Protein AF-A0A2H0E0D7-F1 (afdb_monomer_lite)

pLDDT: mean 72.84, std 10.92, range [44.44, 89.75]

Organism: NCBI:txid1974529

Structure (mmCIF, N/CA/C/O backbone):
data_AF-A0A2H0E0D7-F1
#
_entry.id   AF-A0A2H0E0D7-F1
#
loop_
_atom_site.group_PDB
_atom_site.id
_atom_site.type_symbol
_atom_site.label_atom_id
_atom_site.label_alt_id
_atom_site.label_comp_id
_atom_site.label_asym_id
_atom_site.label_entity_id
_atom_site.label_seq_id
_atom_site.pdbx_PDB_ins_code
_atom_site.Cartn_x
_atom_site.Cartn_y
_atom_site.Cartn_z
_atom_site.occupancy
_atom_site.B_iso_or_equiv
_atom_site.auth_seq_id
_atom_site.auth_comp_id
_atom_site.auth_asym_id
_atom_site.auth_atom_id
_atom_site.pdbx_PDB_model_num
ATOM 1 N N . MET A 1 1 ? 5.014 20.996 -9.118 1.00 44.44 1 MET A N 1
ATOM 2 C CA . MET A 1 1 ? 4.784 20.591 -10.528 1.00 44.44 1 MET A CA 1
ATOM 3 C C . MET A 1 1 ? 6.034 20.060 -11.237 1.00 44.44 1 MET A C 1
ATOM 5 O O . MET A 1 1 ? 5.899 19.476 -12.298 1.00 44.44 1 MET A O 1
ATOM 9 N N . THR A 1 2 ? 7.226 20.164 -10.645 1.00 57.31 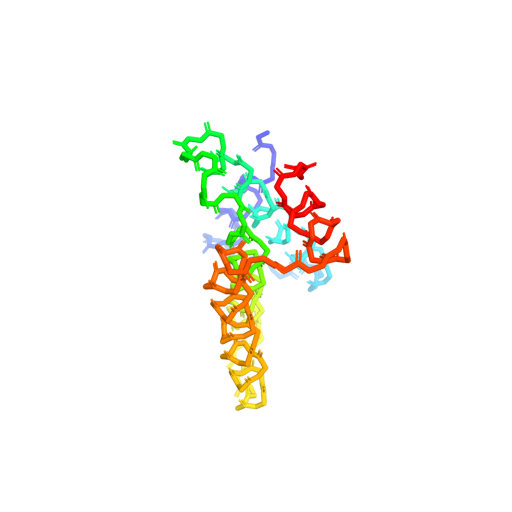2 THR A N 1
ATOM 10 C CA . THR A 1 2 ? 8.507 19.739 -11.240 1.00 57.31 2 THR A CA 1
ATOM 11 C C . THR A 1 2 ? 8.687 18.218 -11.401 1.00 57.31 2 THR A C 1
ATOM 13 O O . THR A 1 2 ? 9.489 17.785 -12.222 1.00 57.31 2 THR A O 1
ATOM 16 N N . TRP A 1 3 ? 7.926 17.394 -10.671 1.00 52.38 3 TRP A N 1
ATOM 17 C CA . TRP A 1 3 ? 8.101 15.932 -10.643 1.00 52.38 3 TRP A CA 1
ATOM 18 C C . TRP A 1 3 ? 7.288 15.207 -11.729 1.00 52.38 3 TRP A C 1
ATOM 20 O O . TRP A 1 3 ? 7.790 14.278 -12.357 1.00 52.38 3 TRP A O 1
ATOM 30 N N . MET A 1 4 ? 6.074 15.685 -12.039 1.00 54.34 4 MET A N 1
ATOM 31 C CA . MET A 1 4 ? 5.272 15.170 -13.163 1.00 54.34 4 MET A CA 1
ATOM 32 C C . MET A 1 4 ? 5.972 15.400 -14.507 1.00 54.34 4 MET A C 1
ATOM 34 O O . MET A 1 4 ? 5.961 14.526 -15.369 1.00 54.34 4 MET A O 1
ATOM 38 N N . THR A 1 5 ? 6.655 16.536 -14.660 1.00 59.66 5 THR A N 1
ATOM 39 C CA . THR A 1 5 ? 7.493 16.816 -15.831 1.00 59.66 5 THR A CA 1
ATOM 40 C C . THR A 1 5 ? 8.660 15.840 -15.970 1.00 59.66 5 THR A C 1
ATOM 42 O O . THR A 1 5 ? 9.007 15.513 -17.097 1.00 59.66 5 THR A O 1
ATOM 45 N N . GLY A 1 6 ? 9.217 15.321 -14.867 1.00 59.72 6 GLY A N 1
ATOM 46 C CA . GLY A 1 6 ? 10.296 14.324 -14.893 1.00 59.72 6 GLY A CA 1
ATOM 47 C C . GLY A 1 6 ? 9.840 12.945 -15.382 1.00 59.72 6 GLY A C 1
ATOM 48 O O . GLY A 1 6 ? 10.524 12.329 -16.194 1.00 59.72 6 GLY A O 1
ATOM 49 N N . ILE A 1 7 ? 8.649 12.497 -14.966 1.00 61.00 7 ILE A N 1
ATOM 50 C CA . ILE A 1 7 ? 8.046 11.225 -15.415 1.00 61.00 7 ILE A CA 1
ATOM 51 C C . ILE A 1 7 ? 7.674 11.285 -16.900 1.00 61.00 7 ILE A C 1
ATOM 53 O O . ILE A 1 7 ? 7.952 10.351 -17.650 1.00 61.00 7 ILE A O 1
ATOM 57 N N . VAL A 1 8 ? 7.088 12.400 -17.342 1.00 64.00 8 VAL A N 1
ATOM 58 C CA . VAL A 1 8 ? 6.733 12.609 -18.754 1.00 64.00 8 VAL A CA 1
ATOM 59 C C . VAL A 1 8 ? 7.991 12.681 -19.627 1.00 64.00 8 VAL A C 1
ATOM 61 O O . VAL A 1 8 ? 8.025 12.086 -20.701 1.00 64.00 8 VAL A O 1
ATOM 64 N N . TYR A 1 9 ? 9.062 13.327 -19.151 1.00 61.25 9 TYR A N 1
ATOM 65 C CA . TYR A 1 9 ? 10.351 13.337 -19.854 1.00 61.25 9 TYR A CA 1
ATOM 66 C C . TYR A 1 9 ? 11.000 11.951 -19.941 1.00 61.25 9 TYR A C 1
ATOM 68 O O . TYR A 1 9 ? 11.593 11.625 -20.970 1.00 61.25 9 TYR A O 1
ATOM 76 N N . TRP A 1 10 ? 10.875 11.130 -18.894 1.00 59.41 10 TRP A N 1
ATOM 77 C CA . TRP A 1 10 ? 11.351 9.746 -18.902 1.00 59.41 10 TRP A CA 1
ATOM 78 C C . TRP A 1 10 ? 10.616 8.908 -19.959 1.00 59.41 10 TRP A C 1
ATOM 80 O O . TRP A 1 10 ? 11.263 8.241 -20.764 1.00 59.41 10 TRP A O 1
ATOM 90 N N . PHE A 1 11 ? 9.285 9.041 -20.036 1.00 64.44 11 PHE A N 1
ATOM 91 C CA . PHE A 1 11 ? 8.449 8.316 -21.003 1.00 64.44 11 PHE A CA 1
ATOM 92 C C . PHE A 1 11 ? 8.691 8.735 -22.464 1.00 64.44 11 PHE A C 1
ATOM 94 O O . PHE A 1 11 ? 8.612 7.901 -23.360 1.00 64.44 11 PHE A O 1
ATOM 101 N N . ILE A 1 12 ? 8.984 10.017 -22.717 1.00 63.25 12 ILE A N 1
ATOM 102 C CA . ILE A 1 12 ? 9.143 10.559 -24.081 1.00 63.25 12 ILE A CA 1
ATOM 103 C C . ILE A 1 12 ? 10.570 10.383 -24.616 1.00 63.25 12 ILE A C 1
ATOM 105 O O . ILE A 1 12 ? 10.753 10.246 -25.824 1.00 63.25 12 ILE A O 1
ATOM 109 N N . LYS A 1 13 ? 11.593 10.421 -23.749 1.00 54.03 13 LYS A N 1
ATOM 110 C CA . LYS A 1 13 ? 12.990 10.556 -24.194 1.00 54.03 13 LYS A CA 1
ATOM 111 C C . LYS A 1 13 ? 13.909 9.382 -23.864 1.00 54.03 13 LYS A C 1
ATOM 113 O O . LYS A 1 13 ? 15.068 9.439 -24.263 1.00 54.03 13 LYS A O 1
ATOM 118 N N . GLY A 1 14 ? 13.439 8.351 -23.152 1.00 53.06 14 GLY A N 1
ATOM 119 C CA . GLY A 1 14 ? 14.259 7.174 -22.827 1.00 53.06 14 GLY A CA 1
ATOM 120 C C . GLY A 1 14 ? 15.570 7.545 -22.123 1.00 53.06 14 GLY A C 1
ATOM 121 O O . GLY A 1 14 ? 16.620 6.973 -22.405 1.00 53.06 14 GLY 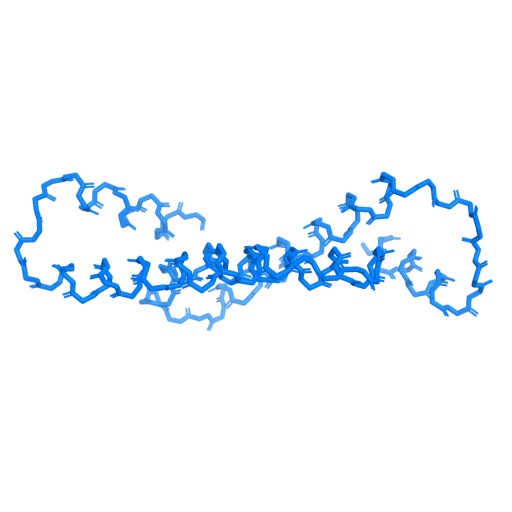A O 1
ATOM 122 N N . ILE A 1 15 ? 15.542 8.576 -21.271 1.00 49.09 15 ILE A N 1
ATOM 123 C CA . ILE A 1 15 ? 16.745 9.085 -20.611 1.00 49.09 15 ILE A CA 1
ATOM 124 C C . ILE A 1 15 ? 17.154 8.127 -19.481 1.00 49.09 15 ILE A C 1
ATOM 126 O O . ILE A 1 15 ? 16.524 8.048 -18.428 1.00 49.09 15 ILE A O 1
ATOM 130 N N . TYR A 1 16 ? 18.263 7.434 -19.731 1.00 51.84 16 TYR A N 1
ATOM 131 C CA . TYR A 1 16 ? 19.004 6.491 -18.882 1.00 51.84 16 TYR A CA 1
ATOM 132 C C . TYR A 1 16 ? 19.664 7.112 -17.625 1.00 51.84 16 TYR A C 1
ATOM 134 O O . TYR A 1 16 ? 20.591 6.532 -17.071 1.00 51.84 16 TYR A O 1
ATOM 142 N N . ILE A 1 17 ? 19.257 8.308 -17.182 1.00 51.00 17 ILE A N 1
ATOM 143 C CA . ILE A 1 17 ? 20.006 9.090 -16.168 1.00 51.00 17 ILE A CA 1
ATOM 144 C C . ILE A 1 17 ? 19.341 9.056 -14.781 1.00 51.00 17 ILE A C 1
ATOM 146 O O . ILE A 1 17 ? 19.890 9.564 -13.808 1.00 51.00 17 ILE A O 1
ATOM 150 N N . ILE A 1 18 ? 18.168 8.439 -14.649 1.00 55.31 18 ILE A N 1
ATOM 151 C CA . ILE A 1 18 ? 17.511 8.317 -13.347 1.00 55.31 18 ILE A CA 1
ATOM 152 C C . ILE A 1 18 ? 17.837 6.938 -12.784 1.00 55.31 18 ILE A C 1
ATOM 154 O O . ILE A 1 18 ? 17.317 5.933 -13.262 1.00 55.31 18 ILE A O 1
ATOM 158 N N . ASP A 1 19 ? 18.712 6.916 -11.778 1.00 66.56 19 ASP A N 1
ATOM 159 C CA . ASP A 1 19 ? 18.994 5.742 -10.955 1.00 66.56 19 ASP A CA 1
ATOM 160 C C . ASP A 1 19 ? 17.669 5.090 -10.518 1.00 66.56 19 ASP A C 1
ATOM 162 O O . ASP A 1 19 ? 16.719 5.799 -10.158 1.00 66.56 19 ASP A O 1
ATOM 166 N N . GLN A 1 20 ? 17.576 3.759 -10.571 1.00 67.56 20 GLN A N 1
ATOM 167 C CA . GLN A 1 20 ? 16.343 3.006 -10.294 1.00 67.56 20 GLN A CA 1
ATOM 168 C C . GLN A 1 20 ? 15.722 3.409 -8.944 1.00 67.56 20 GLN A C 1
ATOM 170 O O . GLN A 1 20 ? 14.498 3.473 -8.805 1.00 67.56 20 GLN A O 1
ATOM 175 N N . LEU A 1 21 ? 16.568 3.793 -7.983 1.00 70.00 21 LEU A N 1
ATOM 176 C CA . LEU A 1 21 ? 16.166 4.330 -6.688 1.00 70.00 21 LEU A CA 1
ATOM 177 C C . LEU A 1 21 ? 15.376 5.645 -6.798 1.00 70.00 21 LEU A C 1
ATOM 179 O O . LEU A 1 21 ? 14.336 5.812 -6.163 1.00 70.00 21 LEU A O 1
ATOM 183 N N . SER A 1 22 ? 15.845 6.580 -7.623 1.00 69.69 22 SER A N 1
ATOM 184 C CA . SER A 1 22 ? 15.197 7.883 -7.815 1.00 69.69 22 SER A CA 1
ATOM 185 C C . SER A 1 22 ? 13.841 7.734 -8.504 1.00 69.69 22 SER A C 1
ATOM 187 O O . SER A 1 22 ? 12.882 8.423 -8.147 1.00 69.69 22 SER A O 1
ATOM 189 N N . LEU A 1 23 ? 13.732 6.795 -9.451 1.00 70.62 23 LEU A N 1
ATOM 190 C CA . LEU A 1 23 ? 12.473 6.499 -10.131 1.00 70.62 23 LEU A CA 1
ATOM 191 C C . LEU A 1 23 ? 11.459 5.850 -9.175 1.00 70.62 23 LEU A C 1
ATOM 193 O O . LEU A 1 23 ? 10.294 6.250 -9.153 1.00 70.62 23 LEU A O 1
ATOM 197 N N . ALA A 1 24 ? 11.917 4.925 -8.325 1.00 70.88 24 ALA A N 1
ATOM 198 C CA . ALA A 1 24 ? 11.093 4.293 -7.297 1.00 70.88 24 ALA A CA 1
ATOM 199 C C . ALA A 1 24 ? 10.546 5.311 -6.279 1.00 70.88 24 ALA A C 1
ATOM 201 O O . ALA A 1 24 ? 9.359 5.274 -5.946 1.00 70.88 24 ALA A O 1
ATOM 202 N N . ILE A 1 25 ? 11.370 6.269 -5.835 1.00 73.81 25 ILE A N 1
ATOM 203 C CA . ILE A 1 25 ? 10.941 7.347 -4.928 1.00 73.81 25 ILE A CA 1
ATOM 204 C C . ILE A 1 25 ? 9.893 8.246 -5.604 1.00 73.81 25 ILE A C 1
ATOM 206 O O . ILE A 1 25 ? 8.879 8.581 -4.986 1.00 73.81 25 ILE A O 1
ATOM 210 N N . LEU A 1 26 ? 10.090 8.604 -6.879 1.00 73.56 26 LEU A N 1
ATOM 211 C CA . LEU A 1 26 ? 9.128 9.412 -7.640 1.00 73.56 26 LEU A CA 1
ATOM 212 C C . LEU A 1 26 ? 7.781 8.701 -7.824 1.00 73.56 26 LEU A C 1
ATOM 214 O O . LEU A 1 26 ? 6.721 9.310 -7.635 1.00 73.56 26 LEU A O 1
ATOM 218 N N . MET A 1 27 ? 7.815 7.418 -8.187 1.00 75.69 27 MET A N 1
ATOM 219 C CA . MET A 1 27 ? 6.616 6.593 -8.345 1.00 75.69 27 MET A CA 1
ATOM 220 C C . MET A 1 27 ? 5.889 6.417 -7.012 1.00 75.69 27 MET A C 1
ATOM 222 O O . MET A 1 27 ? 4.667 6.558 -6.962 1.00 75.69 27 MET A O 1
ATOM 226 N N . GLY A 1 28 ? 6.632 6.206 -5.922 1.00 78.00 28 GLY A N 1
ATOM 227 C CA . GLY A 1 28 ? 6.065 6.113 -4.582 1.00 78.00 28 GLY A CA 1
ATOM 228 C C . GLY A 1 28 ? 5.393 7.405 -4.128 1.00 78.00 28 GLY A C 1
ATOM 229 O O . GLY A 1 28 ? 4.242 7.377 -3.693 1.00 78.00 28 GLY A O 1
ATOM 230 N N . GLY A 1 29 ? 6.051 8.553 -4.313 1.00 78.00 29 GLY A N 1
ATOM 231 C CA . GLY A 1 29 ? 5.456 9.859 -4.017 1.00 78.00 29 GLY A CA 1
ATOM 232 C C . GLY A 1 29 ? 4.197 10.141 -4.845 1.00 78.00 29 GLY A C 1
ATOM 233 O O . GLY A 1 29 ? 3.221 10.689 -4.332 1.00 78.00 29 GLY A O 1
ATOM 234 N N . SER A 1 30 ? 4.180 9.705 -6.108 1.00 81.25 30 SER A N 1
ATOM 235 C CA . SER A 1 30 ? 3.021 9.848 -6.998 1.00 81.25 30 SER A CA 1
ATOM 236 C C . SER A 1 30 ? 1.853 8.954 -6.575 1.00 81.25 30 SER A C 1
ATOM 238 O O . SER A 1 30 ? 0.713 9.416 -6.546 1.00 81.25 30 SER A O 1
ATOM 240 N N . ALA A 1 31 ? 2.129 7.703 -6.194 1.00 79.31 31 ALA A N 1
ATOM 241 C CA . ALA A 1 31 ? 1.123 6.777 -5.682 1.00 79.31 31 ALA A CA 1
ATOM 242 C C . ALA A 1 31 ? 0.478 7.310 -4.392 1.00 79.31 31 ALA A C 1
ATOM 244 O O . ALA A 1 31 ? -0.748 7.349 -4.288 1.00 79.31 31 ALA A O 1
ATOM 245 N N . VAL A 1 32 ? 1.284 7.804 -3.446 1.00 79.19 32 VAL A N 1
ATOM 246 C CA . VAL A 1 32 ? 0.785 8.414 -2.201 1.00 79.19 32 VAL A CA 1
ATOM 247 C C . VAL A 1 32 ? -0.060 9.655 -2.502 1.00 79.19 32 VAL A C 1
ATOM 249 O O . VAL A 1 32 ? -1.179 9.771 -2.002 1.00 79.19 32 VAL A O 1
ATOM 252 N N . GLY A 1 33 ? 0.430 10.558 -3.359 1.00 79.75 33 GLY A N 1
ATOM 253 C CA . GLY A 1 33 ? -0.301 11.767 -3.745 1.00 79.75 33 GLY A CA 1
ATOM 254 C C . GLY A 1 33 ? -1.639 11.462 -4.426 1.00 79.75 33 GLY A C 1
ATOM 255 O O . GLY A 1 33 ? -2.648 12.103 -4.127 1.00 79.75 33 GLY A O 1
ATOM 256 N N . PHE A 1 34 ? -1.675 10.441 -5.286 1.00 80.62 34 PHE A N 1
ATOM 257 C CA . PHE A 1 34 ? -2.903 9.986 -5.932 1.00 80.62 34 PHE A CA 1
ATOM 258 C C . PHE A 1 34 ? -3.906 9.413 -4.923 1.00 80.62 34 PHE A C 1
ATOM 260 O O . PHE A 1 34 ? -5.092 9.737 -4.991 1.00 80.62 34 PHE A O 1
ATOM 267 N N . ILE A 1 35 ? -3.445 8.622 -3.949 1.00 81.06 35 ILE A N 1
ATOM 268 C CA . ILE A 1 35 ? -4.302 8.089 -2.882 1.00 81.06 35 ILE A CA 1
ATOM 269 C C . ILE A 1 35 ? -4.867 9.206 -1.996 1.00 81.06 35 ILE A C 1
ATOM 271 O O . ILE A 1 35 ? -6.057 9.171 -1.683 1.00 81.06 35 ILE A O 1
ATOM 275 N N . TYR A 1 36 ? -4.075 10.224 -1.644 1.00 77.06 36 TYR A N 1
ATOM 276 C CA . TYR A 1 36 ? -4.572 11.387 -0.896 1.00 77.06 36 TYR A CA 1
ATOM 277 C C . TYR A 1 36 ? -5.610 12.187 -1.689 1.00 77.06 36 TYR A C 1
ATOM 279 O O . TYR A 1 36 ? -6.650 12.563 -1.146 1.00 77.06 36 TYR A O 1
ATOM 287 N N . TYR A 1 37 ? -5.377 12.397 -2.987 1.00 80.69 37 TYR A N 1
ATOM 288 C CA . TYR A 1 37 ? -6.353 13.050 -3.861 1.00 80.69 37 TYR A CA 1
ATOM 289 C C . TYR A 1 37 ? -7.661 12.249 -3.955 1.00 80.69 37 TYR A C 1
ATOM 291 O O . TYR A 1 37 ? -8.752 12.803 -3.804 1.00 80.69 37 TYR A O 1
ATOM 299 N N . LEU A 1 38 ? -7.560 10.931 -4.156 1.00 77.81 38 LEU A N 1
ATOM 300 C CA . LEU A 1 38 ? -8.717 10.043 -4.228 1.00 77.81 38 LEU A CA 1
ATOM 301 C C . LEU A 1 38 ? -9.476 10.005 -2.895 1.00 77.81 38 LEU A C 1
ATOM 303 O O . LEU A 1 38 ? -10.705 10.054 -2.887 1.00 77.81 38 LEU A O 1
ATOM 307 N N . SER A 1 39 ? -8.752 9.979 -1.774 1.00 71.25 39 SER A N 1
ATOM 308 C CA . SER A 1 39 ? -9.327 10.061 -0.432 1.00 71.25 39 SER A CA 1
ATOM 309 C C . SER A 1 39 ? -10.092 11.357 -0.215 1.00 71.25 39 SER A C 1
ATOM 311 O O . SER A 1 39 ? -11.223 11.304 0.255 1.00 71.25 39 SER A O 1
ATOM 313 N N . SER A 1 40 ? -9.520 12.501 -0.601 1.00 74.81 40 SER A N 1
ATOM 314 C CA . SER A 1 40 ? -10.171 13.806 -0.452 1.00 74.81 40 SER A CA 1
ATOM 315 C C . SER A 1 40 ? -11.521 13.880 -1.172 1.00 74.81 40 SER A C 1
ATOM 317 O O . SER A 1 40 ? -12.354 14.711 -0.814 1.00 74.81 40 SER A O 1
ATOM 319 N N . LYS A 1 41 ? -11.734 13.047 -2.198 1.00 76.94 41 LYS A N 1
ATOM 320 C CA . LYS A 1 41 ? -12.966 13.010 -2.991 1.00 76.94 41 LYS A CA 1
ATOM 321 C C . LYS A 1 41 ? -13.919 11.880 -2.578 1.00 76.94 41 LYS A C 1
ATOM 323 O O . LYS A 1 41 ? -15.079 11.885 -2.990 1.00 76.94 41 LYS A O 1
ATOM 328 N N . SER A 1 42 ? -13.450 10.903 -1.801 1.00 69.06 42 SER A N 1
ATOM 329 C CA . SER A 1 42 ? -14.217 9.707 -1.448 1.00 69.06 42 SER A CA 1
ATOM 330 C C . SER A 1 42 ? -15.009 9.877 -0.149 1.00 69.06 42 SER A C 1
ATOM 332 O O . SER A 1 42 ? -14.708 10.713 0.697 1.00 69.06 42 SER A O 1
ATOM 334 N N . LYS A 1 43 ? -16.061 9.067 0.023 1.00 68.00 43 LYS A N 1
ATOM 335 C CA . LYS A 1 43 ? -16.856 9.044 1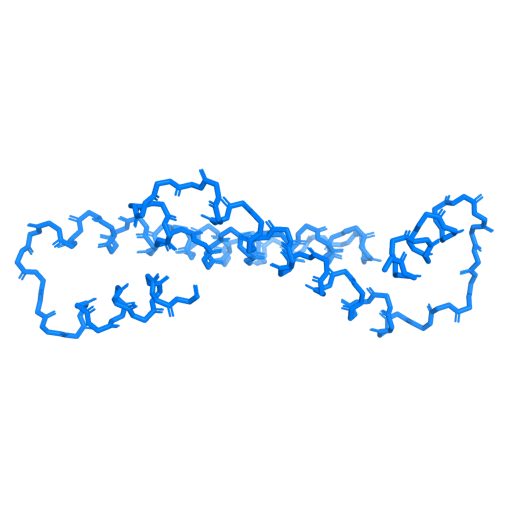.262 1.00 68.00 43 LYS A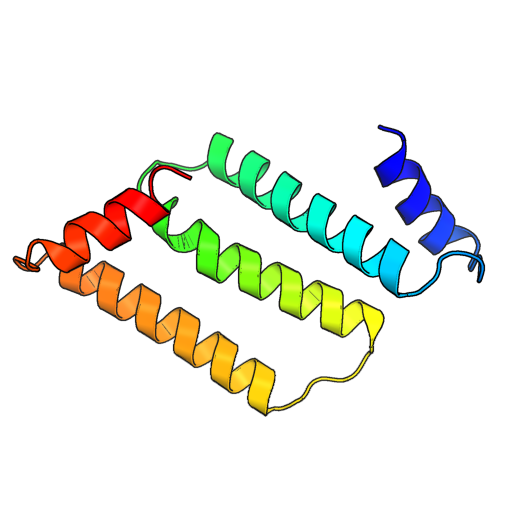 CA 1
ATOM 336 C C . LYS A 1 43 ? -16.028 8.427 2.403 1.00 68.00 43 LYS A C 1
ATOM 338 O O . LYS A 1 43 ? -15.346 7.430 2.162 1.00 68.00 43 LYS A O 1
ATOM 343 N N . PRO A 1 44 ? -16.207 8.865 3.665 1.00 65.50 44 PRO A N 1
ATOM 344 C CA . PRO A 1 44 ? -15.384 8.453 4.815 1.00 65.50 44 PRO A CA 1
ATOM 345 C C . PRO A 1 44 ? -15.437 6.954 5.170 1.00 65.50 44 PRO A C 1
ATOM 347 O O . PRO A 1 44 ? -14.719 6.476 6.046 1.00 65.50 44 PRO A O 1
ATOM 350 N N . ASN A 1 45 ? -16.315 6.185 4.520 1.00 63.88 45 ASN A N 1
ATOM 351 C CA . ASN A 1 45 ? -16.382 4.732 4.666 1.00 63.88 45 ASN A CA 1
ATOM 352 C C . ASN A 1 45 ? -15.357 3.992 3.791 1.00 63.88 45 ASN A C 1
ATOM 354 O O . ASN A 1 45 ? -14.998 2.866 4.127 1.00 63.88 45 ASN A O 1
ATOM 358 N N . PHE A 1 46 ? -14.872 4.613 2.711 1.00 68.69 46 PHE A N 1
ATOM 359 C CA . PHE A 1 46 ? -13.850 4.038 1.830 1.00 68.69 46 PHE A CA 1
ATOM 360 C C . PHE A 1 46 ? -12.426 4.320 2.303 1.00 68.69 46 PHE A C 1
ATOM 362 O O . PHE A 1 46 ? -11.493 3.698 1.800 1.00 68.69 46 PHE A O 1
ATOM 369 N N . ASP A 1 47 ? -12.256 5.185 3.305 1.00 69.38 47 ASP A N 1
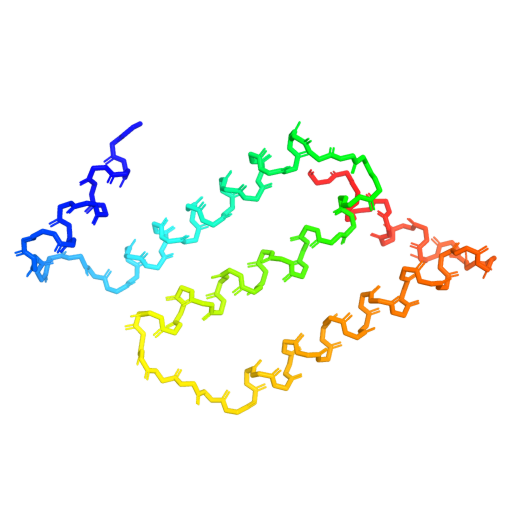ATOM 370 C CA . ASP A 1 47 ? -10.942 5.501 3.864 1.00 69.38 47 ASP A CA 1
ATOM 371 C C . ASP A 1 47 ? -10.226 4.257 4.406 1.00 69.38 47 ASP A C 1
ATOM 373 O O . ASP A 1 47 ? -9.009 4.142 4.320 1.00 69.38 47 ASP A O 1
ATOM 377 N N . PHE A 1 48 ? -10.986 3.261 4.864 1.00 74.06 48 PHE A N 1
ATOM 378 C CA . PHE A 1 48 ? -10.435 1.989 5.323 1.00 74.06 48 PHE A CA 1
ATOM 379 C C . PHE A 1 48 ? -9.696 1.210 4.219 1.00 74.06 48 PHE A C 1
ATOM 381 O O . PHE A 1 48 ? -8.731 0.502 4.499 1.00 74.06 48 PHE A O 1
ATOM 388 N N . PHE A 1 49 ? -10.104 1.363 2.956 1.00 78.62 49 PHE A N 1
ATOM 389 C CA . PHE A 1 49 ? -9.470 0.686 1.825 1.00 78.62 49 PHE A CA 1
ATOM 390 C C . PHE A 1 49 ? -8.265 1.449 1.261 1.00 78.62 49 PHE A C 1
ATOM 392 O O . PHE A 1 49 ? -7.625 0.936 0.348 1.00 78.62 49 PHE A O 1
ATOM 399 N N . LYS A 1 50 ? -7.902 2.623 1.803 1.00 79.12 50 LYS A N 1
ATOM 400 C CA . LYS A 1 50 ? -6.734 3.401 1.341 1.00 79.12 50 LYS A CA 1
ATOM 401 C C . LYS A 1 50 ? -5.457 2.576 1.336 1.00 79.12 50 LYS A C 1
ATOM 403 O O . LYS A 1 50 ? -4.724 2.607 0.357 1.00 79.12 50 LYS A O 1
ATOM 408 N N . PHE A 1 51 ? -5.201 1.845 2.419 1.00 80.69 51 PHE A N 1
ATOM 409 C CA . PHE A 1 51 ? -3.983 1.058 2.581 1.00 80.69 51 PHE A CA 1
ATOM 410 C C . PHE A 1 51 ? -3.869 -0.082 1.555 1.00 80.69 51 PHE A C 1
ATOM 412 O O . PHE A 1 51 ? -2.878 -0.103 0.826 1.00 80.69 51 PHE A O 1
ATOM 419 N N . PRO A 1 52 ? -4.859 -0.989 1.409 1.00 83.62 52 PRO A N 1
ATOM 420 C CA . PRO A 1 52 ? -4.796 -2.011 0.367 1.00 83.62 52 PRO A CA 1
ATOM 421 C C . PRO A 1 52 ? -4.690 -1.408 -1.039 1.00 83.62 52 PRO A C 1
ATOM 423 O O . PRO A 1 52 ? -3.934 -1.927 -1.858 1.00 83.62 52 PRO A O 1
ATOM 426 N N . LEU A 1 53 ? -5.361 -0.281 -1.308 1.00 84.12 53 LEU A N 1
ATOM 427 C CA . LEU A 1 53 ? -5.232 0.437 -2.581 1.00 84.12 53 LEU A CA 1
ATOM 428 C C . LEU A 1 53 ? -3.814 0.981 -2.802 1.00 84.12 53 LEU A C 1
ATOM 430 O O . LEU A 1 53 ? -3.233 0.789 -3.868 1.00 84.12 53 LEU A O 1
ATOM 434 N N . LEU A 1 54 ? -3.224 1.612 -1.792 1.00 84.62 54 LEU A N 1
ATOM 435 C CA . LEU A 1 54 ? -1.855 2.117 -1.840 1.00 84.62 54 LEU A CA 1
ATOM 436 C C . LEU A 1 54 ? -0.869 0.983 -2.154 1.00 84.62 54 LEU A C 1
ATOM 438 O O . LEU A 1 54 ? -0.048 1.112 -3.059 1.00 84.62 54 LEU A O 1
ATOM 442 N N . VAL A 1 55 ? -0.995 -0.152 -1.461 1.00 85.19 55 VAL A N 1
ATOM 443 C CA . VAL A 1 55 ? -0.142 -1.327 -1.688 1.00 85.19 55 VAL A CA 1
ATOM 444 C C . VAL A 1 55 ? -0.341 -1.885 -3.099 1.00 85.19 55 VAL A C 1
ATOM 446 O O . VAL A 1 55 ? 0.646 -2.191 -3.764 1.00 85.19 55 VAL A O 1
ATOM 449 N N . THR A 1 56 ? -1.578 -1.951 -3.614 1.00 86.62 56 THR A N 1
ATOM 450 C CA . THR A 1 56 ? -1.802 -2.349 -5.018 1.00 86.62 56 THR A CA 1
ATOM 451 C C . THR A 1 56 ? -1.115 -1.406 -6.000 1.00 86.62 56 THR A C 1
ATOM 453 O O . THR A 1 56 ? -0.479 -1.878 -6.938 1.00 86.62 56 THR A O 1
ATOM 456 N N . PHE A 1 57 ? -1.167 -0.090 -5.767 1.00 85.12 57 PHE A N 1
ATOM 457 C CA . PHE A 1 57 ? -0.471 0.884 -6.607 1.00 85.12 57 PHE A CA 1
ATOM 458 C C . PHE A 1 57 ? 1.045 0.687 -6.571 1.00 85.12 57 PHE A C 1
ATOM 460 O O . PHE A 1 57 ? 1.678 0.715 -7.623 1.00 85.12 57 PHE A O 1
ATOM 467 N N . PHE A 1 58 ? 1.625 0.428 -5.398 1.00 84.19 58 PHE A N 1
ATOM 468 C CA . PHE A 1 58 ? 3.050 0.116 -5.286 1.00 84.19 58 PHE A CA 1
ATOM 469 C C . PHE A 1 58 ? 3.433 -1.149 -6.054 1.00 84.19 58 PHE A C 1
ATOM 471 O O . PHE A 1 58 ? 4.425 -1.129 -6.777 1.00 84.19 58 PHE A O 1
ATOM 478 N N . VAL A 1 59 ? 2.639 -2.218 -5.958 1.00 85.19 59 VAL A N 1
ATOM 479 C CA . VAL A 1 59 ? 2.891 -3.459 -6.709 1.00 85.19 59 VAL A CA 1
ATOM 480 C C . VAL A 1 59 ? 2.813 -3.221 -8.217 1.00 85.19 59 VAL A C 1
ATOM 482 O O . VAL A 1 59 ? 3.661 -3.715 -8.954 1.00 85.19 59 VAL A O 1
ATOM 485 N N . VAL A 1 60 ? 1.844 -2.428 -8.683 1.00 83.75 60 VAL A N 1
ATOM 486 C CA . VAL A 1 60 ? 1.730 -2.065 -10.104 1.00 83.75 60 VAL A CA 1
ATOM 487 C C . VAL A 1 60 ? 2.937 -1.245 -10.563 1.00 83.75 60 VAL A C 1
ATOM 489 O O . VAL A 1 60 ? 3.503 -1.540 -11.611 1.00 83.75 60 VAL A O 1
ATOM 492 N N . MET A 1 61 ? 3.370 -0.253 -9.782 1.00 80.00 61 MET A N 1
ATOM 493 C CA . MET A 1 61 ? 4.551 0.555 -10.113 1.00 80.00 61 MET A CA 1
ATOM 494 C C . MET A 1 61 ? 5.828 -0.288 -10.134 1.00 80.00 61 MET A C 1
ATOM 496 O O . MET A 1 61 ? 6.638 -0.151 -11.044 1.00 80.00 61 MET A O 1
ATOM 500 N N . TYR A 1 62 ? 5.976 -1.204 -9.178 1.00 79.88 62 TYR A N 1
ATOM 501 C CA . TYR A 1 62 ? 7.089 -2.147 -9.136 1.00 79.88 62 TYR A CA 1
ATOM 502 C C . TYR A 1 62 ? 7.086 -3.086 -10.349 1.00 79.88 62 TYR A C 1
ATOM 504 O O . TYR A 1 62 ? 8.125 -3.308 -10.963 1.00 79.88 62 TYR A O 1
ATOM 512 N N . TYR A 1 63 ? 5.909 -3.565 -10.762 1.00 81.81 63 TYR A N 1
ATOM 513 C CA . TYR A 1 63 ? 5.780 -4.359 -11.979 1.00 81.81 63 TYR A CA 1
ATOM 514 C C . TYR A 1 63 ? 6.174 -3.578 -13.236 1.00 81.81 63 TYR A C 1
ATOM 516 O O . TYR A 1 63 ? 6.860 -4.119 -14.095 1.00 81.81 63 TYR A O 1
ATOM 524 N N . ILE A 1 64 ? 5.783 -2.305 -13.340 1.00 77.94 64 ILE A N 1
ATOM 525 C CA . ILE A 1 64 ? 6.192 -1.442 -14.458 1.00 77.94 64 ILE A CA 1
ATOM 526 C C . ILE A 1 64 ? 7.716 -1.249 -14.469 1.00 77.94 64 ILE A C 1
ATOM 528 O O . ILE A 1 64 ? 8.309 -1.163 -15.541 1.00 77.94 64 ILE A O 1
ATOM 532 N N . LEU A 1 65 ? 8.342 -1.188 -13.290 1.00 73.06 65 LEU A N 1
ATOM 533 C CA . LEU A 1 65 ? 9.771 -0.925 -13.149 1.00 73.06 65 LEU A CA 1
ATOM 534 C C . LEU A 1 65 ? 10.645 -2.151 -13.441 1.00 73.06 65 LEU A C 1
ATOM 536 O O . LEU A 1 65 ? 11.659 -2.026 -14.120 1.00 73.06 65 LEU A O 1
ATOM 540 N N . GLU A 1 66 ? 10.266 -3.320 -12.927 1.00 78.94 66 GLU A N 1
ATOM 541 C CA . GLU A 1 66 ? 11.105 -4.526 -12.964 1.00 78.94 66 GLU A CA 1
ATOM 542 C C . GLU A 1 66 ? 10.596 -5.585 -13.954 1.00 78.94 66 GLU A C 1
ATOM 544 O O . GLU A 1 66 ? 11.273 -6.585 -14.184 1.00 78.94 66 GLU A O 1
ATOM 549 N N . ALA A 1 67 ? 9.402 -5.382 -14.533 1.00 72.31 67 ALA A N 1
ATOM 550 C CA . ALA A 1 67 ? 8.721 -6.272 -15.484 1.00 72.31 67 ALA A CA 1
ATOM 551 C C . ALA A 1 67 ? 8.631 -7.747 -15.040 1.00 72.31 67 ALA A C 1
ATOM 553 O O . ALA A 1 67 ? 8.341 -8.634 -15.842 1.00 72.31 67 ALA A O 1
ATOM 554 N N . SER A 1 68 ? 8.847 -8.018 -13.752 1.00 73.69 68 SER A N 1
ATOM 555 C CA . SER A 1 68 ? 8.823 -9.346 -13.157 1.00 73.69 68 SER A CA 1
ATOM 556 C C . SER A 1 68 ? 7.720 -9.412 -12.106 1.00 73.69 68 SER A C 1
ATOM 558 O O . SER A 1 68 ? 7.669 -8.635 -11.152 1.00 73.69 68 SER A O 1
ATOM 560 N N . LEU A 1 69 ? 6.782 -10.340 -12.303 1.00 72.06 69 LEU A N 1
ATOM 561 C CA . LEU A 1 69 ? 5.772 -10.679 -11.305 1.00 72.06 69 LEU A CA 1
ATOM 562 C C . LEU A 1 69 ? 6.148 -11.993 -10.653 1.00 72.06 69 LEU A C 1
ATOM 564 O O . LEU A 1 69 ? 6.038 -13.061 -11.253 1.00 72.06 69 LEU A O 1
ATOM 568 N N . TYR A 1 70 ? 6.521 -11.917 -9.383 1.00 82.38 70 TYR A N 1
ATOM 569 C CA . TYR A 1 70 ? 6.559 -13.097 -8.543 1.00 82.38 70 TYR A CA 1
ATOM 570 C C . TYR A 1 70 ? 5.127 -13.464 -8.153 1.00 82.38 70 TYR A C 1
ATOM 572 O O . TYR A 1 70 ? 4.380 -12.641 -7.619 1.00 82.38 70 TYR A O 1
ATOM 580 N N . ILE A 1 71 ? 4.751 -14.724 -8.378 1.00 83.12 71 ILE A N 1
ATOM 581 C CA . ILE A 1 71 ? 3.455 -15.282 -7.956 1.00 83.12 71 ILE A CA 1
ATOM 582 C C . ILE A 1 71 ? 3.208 -15.025 -6.461 1.00 83.12 71 ILE A C 1
ATOM 584 O O . ILE A 1 71 ? 2.091 -14.697 -6.063 1.00 83.12 71 ILE A O 1
ATOM 588 N N . ASN A 1 72 ? 4.265 -15.064 -5.645 1.00 86.69 72 ASN A N 1
ATOM 589 C CA . ASN A 1 72 ? 4.199 -14.752 -4.220 1.00 86.69 72 ASN A CA 1
ATOM 590 C C . ASN A 1 72 ? 3.657 -13.339 -3.953 1.00 86.69 72 ASN A C 1
ATOM 592 O O . ASN A 1 72 ? 2.827 -13.174 -3.063 1.00 86.69 72 ASN A O 1
ATOM 596 N N . THR A 1 73 ? 4.050 -12.331 -4.738 1.00 84.06 73 THR A N 1
ATOM 597 C CA . THR A 1 73 ? 3.568 -10.948 -4.585 1.00 84.06 73 THR A CA 1
ATOM 598 C C . THR A 1 73 ? 2.057 -10.862 -4.786 1.00 84.06 73 THR A C 1
ATOM 600 O O . THR A 1 73 ? 1.371 -10.181 -4.026 1.00 84.06 73 THR A O 1
ATOM 603 N N . ILE A 1 74 ? 1.519 -11.606 -5.757 1.00 85.62 74 ILE A N 1
ATOM 604 C CA . ILE A 1 74 ? 0.074 -11.675 -6.010 1.00 85.62 74 ILE A CA 1
ATOM 605 C C . ILE A 1 74 ? -0.638 -12.359 -4.838 1.00 85.62 74 ILE A C 1
ATOM 607 O O . ILE A 1 74 ? -1.657 -11.856 -4.370 1.00 85.62 74 ILE A O 1
ATOM 611 N N . ILE A 1 75 ? -0.083 -13.458 -4.313 1.00 89.31 75 ILE A N 1
ATOM 612 C CA . ILE A 1 75 ? -0.641 -14.164 -3.149 1.00 89.31 75 ILE A CA 1
ATOM 613 C C . ILE A 1 75 ? -0.703 -13.236 -1.929 1.00 89.31 75 ILE A C 1
ATOM 615 O O . ILE A 1 75 ? -1.747 -13.158 -1.280 1.00 89.31 75 ILE A O 1
ATOM 619 N N . TYR A 1 76 ? 0.370 -12.491 -1.640 1.00 87.81 76 TYR A N 1
ATOM 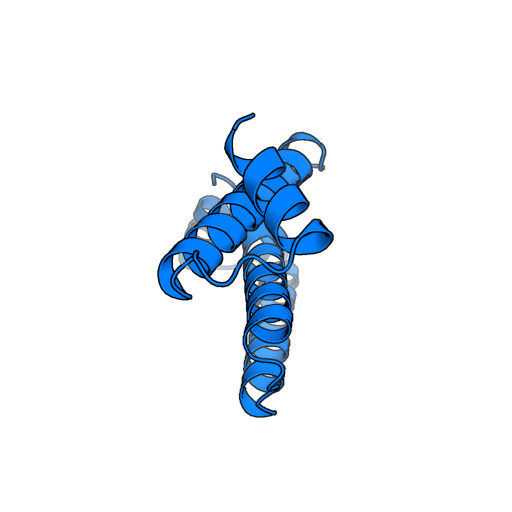620 C CA . TYR A 1 76 ? 0.383 -11.526 -0.536 1.00 87.81 76 TYR A CA 1
ATOM 621 C C . TYR A 1 76 ? -0.636 -10.407 -0.737 1.00 87.81 76 TYR A C 1
ATOM 623 O O . TYR A 1 76 ? -1.328 -10.034 0.210 1.00 87.81 76 TYR A O 1
ATOM 631 N N . LEU A 1 77 ? -0.773 -9.901 -1.964 1.00 88.12 77 LEU A N 1
ATOM 632 C CA . LEU A 1 77 ? -1.731 -8.848 -2.285 1.00 88.12 77 LEU A CA 1
ATOM 633 C C . LEU A 1 77 ? -3.176 -9.324 -2.089 1.00 88.12 77 LEU A C 1
ATOM 635 O O . LEU A 1 77 ? -3.976 -8.631 -1.462 1.00 88.12 77 LEU A O 1
ATOM 639 N N . VAL A 1 78 ? -3.496 -10.531 -2.563 1.00 88.94 78 VAL A N 1
ATOM 640 C CA . VAL A 1 78 ? -4.815 -11.151 -2.375 1.00 88.94 78 VAL A CA 1
ATOM 641 C C . VAL A 1 78 ? -5.080 -11.414 -0.893 1.00 88.94 78 VAL A C 1
ATOM 643 O O . VAL A 1 78 ? -6.146 -11.053 -0.399 1.00 88.94 78 VAL A O 1
ATOM 646 N N . ALA A 1 79 ? -4.115 -11.969 -0.157 1.00 89.75 79 ALA A N 1
ATOM 647 C CA . ALA A 1 79 ? -4.247 -12.204 1.280 1.00 89.75 79 ALA A CA 1
ATOM 648 C C . ALA A 1 79 ? -4.499 -10.899 2.055 1.00 89.75 79 ALA A C 1
ATOM 650 O O . ALA A 1 79 ? -5.338 -10.863 2.956 1.00 89.75 79 ALA A O 1
ATOM 651 N N . LEU A 1 80 ? -3.827 -9.811 1.669 1.00 88.44 80 LEU A N 1
ATOM 652 C CA . LEU A 1 80 ? -3.998 -8.489 2.267 1.00 88.44 80 LEU A CA 1
ATOM 653 C C . LEU A 1 80 ? -5.402 -7.927 2.000 1.00 88.44 80 LEU A C 1
ATOM 655 O O . LEU A 1 80 ? -6.049 -7.429 2.922 1.00 88.44 80 LEU A O 1
ATOM 659 N N . TRP A 1 81 ? -5.915 -8.074 0.776 1.00 88.25 81 TRP A N 1
ATOM 660 C CA . TRP A 1 81 ? -7.294 -7.704 0.442 1.00 88.25 81 TRP A CA 1
ATOM 661 C C . TRP A 1 81 ? -8.327 -8.524 1.214 1.00 88.25 81 TRP A C 1
ATOM 663 O O . TRP A 1 81 ? -9.284 -7.962 1.748 1.00 88.25 81 TRP A O 1
ATOM 673 N N . VAL A 1 82 ? -8.121 -9.838 1.315 1.00 88.75 82 VAL A N 1
ATOM 674 C CA . VAL A 1 82 ? -9.001 -10.737 2.071 1.00 88.75 82 VAL A CA 1
ATOM 675 C C . VAL A 1 82 ? -9.008 -10.362 3.554 1.00 88.75 82 VAL A C 1
ATOM 677 O O . VAL A 1 82 ? -10.083 -10.239 4.137 1.00 88.75 82 VAL A O 1
ATOM 680 N N . LEU A 1 83 ? -7.843 -10.095 4.154 1.00 87.12 83 LEU A N 1
ATOM 681 C CA . LEU A 1 83 ? -7.743 -9.629 5.540 1.00 87.12 83 LEU A CA 1
ATOM 682 C C . LEU A 1 83 ? -8.515 -8.324 5.756 1.00 87.12 83 LEU A C 1
ATOM 684 O O . LEU A 1 83 ? -9.329 -8.246 6.675 1.00 87.12 83 LEU A O 1
ATOM 688 N N . PHE A 1 84 ? -8.323 -7.322 4.895 1.00 84.12 84 PHE A N 1
ATOM 689 C CA . PHE A 1 84 ? -9.053 -6.057 5.007 1.00 84.12 84 PHE A CA 1
ATOM 690 C C . PHE A 1 84 ? -10.565 -6.246 4.825 1.00 84.12 84 PHE A C 1
ATOM 692 O O . PHE A 1 84 ? -11.343 -5.682 5.593 1.00 84.12 84 PHE A O 1
ATOM 699 N N . LEU A 1 85 ? -11.010 -7.083 3.885 1.00 85.12 85 LEU A N 1
ATOM 700 C CA . LEU A 1 85 ? -12.433 -7.396 3.724 1.00 85.12 85 LEU A CA 1
ATOM 701 C C . LEU A 1 85 ? -13.018 -8.070 4.970 1.00 85.12 85 LEU A C 1
ATOM 703 O O . LEU A 1 85 ? -14.081 -7.661 5.441 1.00 85.12 85 LEU A O 1
ATOM 707 N N . ILE A 1 86 ? -12.316 -9.049 5.546 1.00 84.69 86 ILE A N 1
ATOM 708 C CA . ILE A 1 86 ? -12.740 -9.720 6.781 1.00 84.69 86 ILE A CA 1
ATOM 709 C C . ILE A 1 86 ? -12.869 -8.701 7.919 1.00 84.69 86 ILE A C 1
ATOM 711 O O . ILE A 1 86 ? -13.898 -8.662 8.594 1.00 84.69 86 ILE A O 1
ATOM 715 N N . VAL A 1 87 ? -11.874 -7.826 8.097 1.00 81.25 87 VAL A N 1
ATOM 716 C CA . VAL A 1 87 ? -11.918 -6.766 9.118 1.00 81.25 87 VAL A CA 1
ATOM 717 C C . VAL A 1 87 ? -13.083 -5.805 8.874 1.00 81.25 87 VAL A C 1
ATOM 719 O O . VAL A 1 87 ? -13.779 -5.431 9.819 1.00 81.25 87 VAL A O 1
ATOM 722 N N . PHE A 1 88 ? -13.343 -5.438 7.618 1.00 78.94 88 PHE A N 1
ATOM 723 C CA . PHE A 1 88 ? -14.453 -4.563 7.253 1.00 78.94 88 PHE A CA 1
ATOM 724 C C . PHE A 1 88 ? -15.817 -5.172 7.617 1.00 78.94 88 PHE A C 1
ATOM 726 O O . PHE A 1 88 ? -16.666 -4.473 8.173 1.00 78.94 88 PHE A O 1
ATOM 733 N N . PHE A 1 89 ? -16.018 -6.472 7.381 1.00 80.56 89 PHE A N 1
ATOM 734 C CA . PHE A 1 89 ? -17.249 -7.168 7.775 1.00 80.56 89 PHE A CA 1
ATOM 735 C C . PHE A 1 89 ? -17.364 -7.354 9.295 1.00 80.56 89 PHE A C 1
ATOM 737 O O . PHE A 1 89 ? -18.436 -7.139 9.869 1.00 80.56 89 PHE A O 1
ATOM 744 N N . LEU A 1 90 ? -16.266 -7.705 9.972 1.00 77.38 90 LEU A N 1
ATOM 745 C CA . LEU A 1 90 ? -16.249 -7.924 11.423 1.00 77.38 90 LEU A CA 1
ATOM 746 C C . LEU A 1 90 ? -16.392 -6.627 12.231 1.00 77.38 90 LEU A C 1
ATOM 748 O O . LEU A 1 90 ? -16.919 -6.659 13.345 1.00 77.38 90 LEU A O 1
ATOM 752 N N . ARG A 1 91 ? -16.018 -5.471 11.665 1.00 69.69 91 ARG A N 1
ATOM 753 C CA . ARG A 1 91 ? -16.228 -4.147 12.276 1.00 69.69 91 ARG A CA 1
ATOM 754 C C . ARG A 1 91 ? -17.682 -3.922 12.710 1.00 69.69 91 ARG A C 1
ATOM 756 O O . ARG A 1 91 ? -17.902 -3.269 13.727 1.00 69.69 91 ARG A O 1
ATOM 763 N N . ASN A 1 92 ? -18.663 -4.440 11.966 1.00 63.84 92 ASN A N 1
ATOM 764 C CA . ASN A 1 92 ? -20.083 -4.252 12.285 1.00 63.84 92 ASN A CA 1
ATOM 765 C C . ASN A 1 92 ? -20.556 -5.136 13.456 1.00 63.84 92 ASN A C 1
ATOM 767 O O . ASN A 1 92 ? -21.534 -4.822 14.129 1.00 63.84 92 ASN A O 1
ATOM 771 N N . LYS A 1 93 ? -19.857 -6.245 13.724 1.00 59.75 93 LYS A N 1
ATOM 772 C CA . LYS A 1 93 ? -20.248 -7.257 14.708 1.00 59.75 93 LYS A CA 1
ATOM 773 C C . LYS A 1 93 ? -19.346 -7.148 15.941 1.00 59.75 93 LYS A C 1
ATOM 775 O O . LYS A 1 93 ? -18.388 -7.893 16.074 1.00 59.75 93 LYS A O 1
ATOM 780 N N . ASN A 1 94 ? -19.631 -6.168 16.804 1.00 55.72 94 ASN A N 1
ATOM 781 C CA . ASN A 1 94 ? -19.070 -6.003 18.157 1.00 55.72 94 ASN A CA 1
ATOM 782 C C . ASN A 1 94 ? -17.571 -6.364 18.308 1.00 55.72 94 ASN A C 1
ATOM 784 O O . ASN A 1 94 ? -17.188 -7.115 19.204 1.00 55.72 94 ASN A O 1
ATOM 788 N N . SER A 1 95 ? -16.717 -5.876 17.404 1.00 56.09 95 SER A N 1
ATOM 789 C CA . SER A 1 95 ? -15.283 -6.174 17.461 1.00 56.09 95 SER A CA 1
ATOM 790 C C . SER A 1 95 ? -14.613 -5.380 18.589 1.00 56.09 95 SER A C 1
ATOM 792 O O . SER A 1 95 ? -14.844 -4.176 18.733 1.00 56.09 95 SER A O 1
ATOM 794 N N . GLY A 1 96 ? -13.799 -6.067 19.400 1.00 61.50 96 GLY A N 1
ATOM 795 C CA . GLY A 1 96 ? -13.123 -5.525 20.584 1.00 61.50 96 GLY A CA 1
ATOM 796 C C . GLY A 1 96 ? -12.250 -4.289 20.315 1.00 61.50 96 GLY A C 1
ATOM 797 O O . GLY A 1 96 ? -11.946 -3.948 19.171 1.00 61.50 96 GLY A O 1
ATOM 798 N N . SER A 1 97 ? -11.824 -3.608 21.387 1.00 65.88 97 SER A N 1
ATOM 799 C CA . SER A 1 97 ? -11.150 -2.292 21.340 1.00 65.88 97 SER A CA 1
ATOM 800 C C . SER A 1 97 ? -9.924 -2.222 20.416 1.00 65.88 97 SER A C 1
ATOM 802 O O . SER A 1 97 ? -9.614 -1.156 19.885 1.00 65.88 97 SER A O 1
ATOM 804 N N . PHE A 1 98 ? -9.262 -3.354 20.169 1.00 68.00 98 PHE A N 1
ATOM 805 C CA . PHE A 1 98 ? -8.104 -3.459 19.283 1.00 68.00 98 PHE A CA 1
ATOM 806 C C . PHE A 1 98 ? -8.451 -3.182 17.811 1.00 68.00 98 PHE A C 1
ATOM 808 O O . PHE A 1 98 ? -7.751 -2.430 17.137 1.00 68.00 98 PHE A O 1
ATOM 815 N N . PHE A 1 99 ? -9.579 -3.712 17.325 1.00 65.94 99 PHE A N 1
ATOM 816 C CA . PHE A 1 99 ? -10.037 -3.473 15.953 1.00 65.94 99 PHE A CA 1
ATOM 817 C C . PHE A 1 99 ? -10.499 -2.036 15.751 1.00 65.94 99 PHE A C 1
ATOM 819 O O . PHE A 1 99 ? -10.252 -1.466 14.693 1.00 65.94 99 PHE A O 1
ATOM 826 N N . LYS A 1 100 ? -11.114 -1.422 16.772 1.00 67.12 100 LYS A N 1
ATOM 827 C CA . LYS A 1 100 ? -11.458 0.006 16.724 1.00 67.12 100 LYS A CA 1
ATOM 828 C C . LYS A 1 100 ? -10.217 0.873 16.536 1.00 67.12 100 LYS A C 1
ATOM 830 O O . LYS A 1 100 ? -10.238 1.713 15.649 1.00 67.12 100 LYS A O 1
ATOM 835 N N . LYS A 1 101 ? -9.127 0.598 17.264 1.00 70.06 101 LYS A N 1
ATOM 836 C CA . LYS A 1 101 ? -7.857 1.328 17.104 1.00 70.06 101 LYS A CA 1
ATOM 837 C C . LYS A 1 101 ? -7.237 1.156 15.715 1.00 70.06 101 LYS A C 1
ATOM 839 O O . LYS A 1 101 ? -6.779 2.136 15.142 1.00 70.06 101 LYS A O 1
ATOM 844 N N . ILE A 1 102 ? -7.243 -0.059 15.158 1.00 70.56 102 ILE A N 1
ATOM 845 C CA . ILE A 1 102 ? -6.721 -0.314 13.800 1.00 70.56 102 ILE A CA 1
ATOM 846 C C . ILE A 1 102 ? -7.566 0.425 12.755 1.00 70.56 102 ILE A C 1
ATOM 848 O O . ILE A 1 102 ? -7.028 1.101 11.883 1.00 70.56 102 ILE A O 1
ATOM 852 N N . VAL A 1 103 ? -8.894 0.341 12.870 1.00 67.50 103 VAL A N 1
ATOM 853 C CA . VAL A 1 103 ? -9.822 1.027 11.963 1.00 67.50 103 VAL A CA 1
ATOM 854 C C . VAL A 1 103 ? -9.701 2.545 12.093 1.00 67.50 103 VAL A C 1
ATOM 856 O O . VAL A 1 103 ? -9.725 3.224 11.074 1.00 67.50 103 VAL A O 1
ATOM 859 N N . GLU A 1 104 ? -9.557 3.087 13.303 1.00 69.69 104 GLU A N 1
ATOM 860 C CA . GLU A 1 104 ? -9.313 4.518 13.522 1.00 69.69 104 GLU A CA 1
ATOM 861 C C . GLU A 1 104 ? -7.992 4.959 12.905 1.00 69.69 104 GLU A C 1
ATOM 863 O O . GLU A 1 104 ? -7.981 5.952 12.185 1.00 69.69 104 GLU A O 1
ATOM 868 N N . CYS A 1 105 ? -6.919 4.189 13.094 1.00 65.88 105 CYS A N 1
ATOM 869 C CA . CYS A 1 105 ? -5.617 4.492 12.511 1.00 65.88 105 CYS A CA 1
ATOM 870 C C . CYS A 1 105 ? -5.673 4.495 10.974 1.00 65.88 105 CYS A C 1
ATOM 872 O O . CYS A 1 105 ? -5.173 5.422 10.349 1.00 65.88 105 CYS A O 1
ATOM 874 N N . CYS A 1 106 ? -6.356 3.526 10.352 1.00 68.12 106 CYS A N 1
ATOM 875 C CA . CYS A 1 106 ? -6.544 3.508 8.897 1.00 68.12 106 CYS A CA 1
ATOM 876 C C . CYS A 1 106 ? -7.534 4.573 8.390 1.00 68.12 106 CYS A C 1
ATOM 878 O O . CYS A 1 106 ? -7.481 4.943 7.219 1.00 68.12 106 CYS A O 1
ATOM 880 N N . LYS A 1 107 ? -8.450 5.058 9.237 1.00 66.12 107 LYS A N 1
ATOM 881 C CA . LYS A 1 107 ? -9.425 6.094 8.873 1.00 66.12 107 LYS A CA 1
ATOM 882 C C . LYS A 1 107 ? -8.837 7.505 8.986 1.00 66.12 107 LYS A C 1
ATOM 884 O O . LYS A 1 107 ? -9.154 8.337 8.143 1.00 66.12 107 LYS A O 1
ATOM 889 N N . SER A 1 108 ? -7.994 7.774 9.986 1.00 61.72 108 SER A N 1
ATOM 890 C CA . SER A 1 108 ? -7.391 9.094 10.242 1.00 61.72 108 SER A CA 1
ATOM 891 C C . SER A 1 108 ? -5.986 9.260 9.638 1.00 61.72 108 SER A C 1
ATOM 893 O O . SER A 1 108 ? -5.112 9.860 10.264 1.00 61.72 108 SER A O 1
ATOM 895 N N . TRP A 1 109 ? -5.765 8.688 8.456 1.00 57.59 109 TRP A N 1
ATOM 896 C CA . TRP A 1 109 ? -4.564 8.905 7.643 1.00 57.59 109 TRP A CA 1
ATOM 897 C C . TRP A 1 109 ? -4.719 10.129 6.742 1.00 57.59 109 TRP A C 1
ATOM 899 O O . TRP A 1 109 ? -5.773 10.202 6.056 1.00 57.59 109 TRP A O 1
#

Foldseek 3Di:
DVLVVVVVCCVPPVDPPQDLVNQLVSQLVVLVVVLVVVVVVDDLLCLLCSVLSSLVSSLVSVCVSVVDDDPVSVVVSVVVVVVSVVLSVCVVPPDDPVSVVVSVVSSVD

Secondary structure (DSSP, 8-state):
-HHHHHHHHHHHH--TTS-HHHHHHHHHHHHHHHHHHHHHHS-TTSGGGHHHHHHHHHHHHHHHHH----HHHHHHHHHHHHHHHHHHHHTTS---HHHHHHHHHHH--

Radius of gyration: 17.09 Å; chains: 1; bounding box: 40×36×46 Å

Sequence (109 aa):
MTWMTGIVYWFIKGIYIIDQLSLAILMGGSAVGFIYYLSSKSKPNFDFFKFPLLVTFFVVMYYILEASLYINTIIYLVALWVLFLIVFFLRNKNSGSFFKKIVECCKSW